Protein AF-A0A6H2A249-F1 (afdb_monomer_lite)

Radius of gyration: 13.13 Å; chains: 1; bounding box: 30×15×35 Å

Organism: NCBI:txid1070528

Structure (mmCIF, N/CA/C/O backbone):
data_AF-A0A6H2A249-F1
#
_entry.id   AF-A0A6H2A249-F1
#
loop_
_atom_site.group_PDB
_atom_site.id
_atom_site.type_symbol
_atom_site.label_atom_id
_atom_site.label_alt_id
_atom_site.label_comp_id
_atom_site.label_asym_id
_atom_site.label_entity_id
_atom_site.label_seq_id
_atom_site.pdbx_PDB_ins_code
_atom_site.Cartn_x
_atom_site.Cartn_y
_atom_site.Cartn_z
_atom_site.occupancy
_atom_site.B_iso_or_equiv
_atom_site.auth_seq_id
_atom_site.auth_comp_id
_atom_site.auth_asym_id
_atom_site.auth_atom_id
_atom_site.pdbx_PDB_model_num
ATOM 1 N N . MET A 1 1 ? -8.251 -5.113 -12.162 1.00 69.69 1 MET A N 1
ATOM 2 C CA . MET A 1 1 ? -8.992 -4.151 -11.329 1.00 69.69 1 MET A CA 1
ATOM 3 C C . MET A 1 1 ? -8.402 -4.271 -9.944 1.00 69.69 1 MET A C 1
ATOM 5 O O . MET A 1 1 ? -8.384 -5.379 -9.417 1.00 69.69 1 MET A O 1
ATOM 9 N N . ASP A 1 2 ? -7.792 -3.203 -9.444 1.00 91.81 2 ASP A N 1
ATOM 10 C CA . ASP A 1 2 ? -7.111 -3.223 -8.151 1.00 91.81 2 ASP A CA 1
ATOM 11 C C . ASP A 1 2 ? -8.119 -3.145 -7.007 1.00 91.81 2 ASP A C 1
ATOM 13 O O . ASP A 1 2 ? -9.224 -2.625 -7.169 1.00 91.81 2 ASP A O 1
ATOM 17 N N . LYS A 1 3 ? -7.741 -3.679 -5.845 1.00 96.19 3 LYS A N 1
ATOM 18 C CA . LYS A 1 3 ? -8.587 -3.710 -4.651 1.00 96.19 3 LYS A CA 1
ATOM 19 C C . LYS A 1 3 ? -7.977 -2.875 -3.545 1.00 96.19 3 LYS A C 1
ATOM 21 O O . LYS A 1 3 ? -6.768 -2.904 -3.340 1.00 96.19 3 LYS A O 1
ATOM 26 N N . CYS A 1 4 ? -8.824 -2.177 -2.799 1.00 95.88 4 CYS A N 1
ATOM 27 C CA . CYS A 1 4 ? -8.415 -1.446 -1.612 1.00 95.88 4 CYS A CA 1
ATOM 28 C C . CYS A 1 4 ? -7.780 -2.406 -0.601 1.00 95.88 4 CYS A C 1
ATOM 30 O O . CYS A 1 4 ? -8.433 -3.349 -0.157 1.00 95.88 4 CYS A O 1
ATOM 32 N N . VAL A 1 5 ? -6.550 -2.129 -0.170 1.00 95.25 5 VAL A N 1
ATOM 33 C CA . VAL A 1 5 ? -5.823 -2.994 0.782 1.00 95.25 5 VAL A CA 1
ATOM 34 C C . VAL A 1 5 ? -6.417 -3.007 2.198 1.00 95.25 5 VAL A C 1
ATOM 36 O O . VAL A 1 5 ? -5.978 -3.784 3.038 1.00 95.25 5 VAL A O 1
ATOM 39 N N . ILE A 1 6 ? -7.399 -2.141 2.477 1.00 96.25 6 ILE A N 1
ATOM 40 C CA . ILE A 1 6 ? -8.049 -2.015 3.792 1.00 96.25 6 ILE A CA 1
ATOM 41 C C . ILE A 1 6 ? -9.438 -2.653 3.826 1.00 96.25 6 ILE A C 1
ATOM 43 O O . ILE A 1 6 ? -9.821 -3.221 4.843 1.00 96.25 6 ILE A O 1
ATOM 47 N N . CYS A 1 7 ? -10.224 -2.516 2.756 1.00 96.38 7 CYS A N 1
ATOM 48 C CA . CYS A 1 7 ? -11.634 -2.925 2.749 1.00 96.38 7 CYS A CA 1
ATOM 49 C C . CYS A 1 7 ? -12.043 -3.754 1.526 1.00 96.38 7 CYS A C 1
ATOM 51 O O . CYS A 1 7 ? -13.228 -4.020 1.351 1.00 96.38 7 CYS A O 1
ATOM 53 N N . GLU A 1 8 ? -11.083 -4.113 0.669 1.00 96.81 8 GLU A N 1
ATOM 54 C CA . GLU A 1 8 ? -11.230 -5.011 -0.485 1.00 96.81 8 GLU A CA 1
ATOM 55 C C . GLU A 1 8 ? -12.205 -4.563 -1.587 1.00 96.81 8 GLU A C 1
ATOM 57 O O . GLU A 1 8 ? -12.388 -5.278 -2.573 1.00 96.81 8 GLU A O 1
ATOM 62 N N . LYS A 1 9 ? -12.786 -3.362 -1.470 1.00 97.12 9 LYS A N 1
ATOM 63 C CA . LYS A 1 9 ? -13.571 -2.728 -2.536 1.00 97.12 9 LYS A CA 1
ATOM 64 C C . LYS A 1 9 ? -12.701 -2.445 -3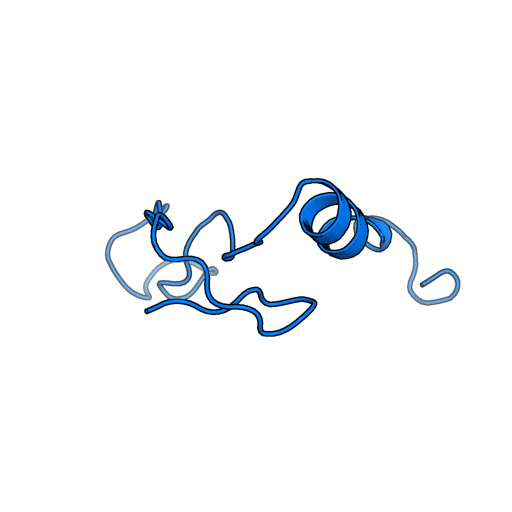.754 1.00 97.12 9 LYS A C 1
ATOM 66 O O . LYS A 1 9 ? -11.525 -2.102 -3.612 1.00 97.12 9 LYS A O 1
ATOM 71 N N . ASP A 1 10 ? -13.302 -2.522 -4.932 1.00 97.19 10 ASP A N 1
ATOM 72 C CA . ASP A 1 10 ? -12.609 -2.222 -6.177 1.00 97.19 10 ASP A CA 1
ATOM 73 C C . ASP A 1 10 ? -12.211 -0.740 -6.269 1.00 97.19 10 ASP A C 1
ATOM 75 O O . ASP A 1 10 ? -12.966 0.153 -5.874 1.00 97.19 10 ASP A O 1
ATOM 79 N N . VAL A 1 11 ? -11.021 -0.486 -6.815 1.00 95.62 11 VAL A N 1
ATOM 80 C CA . VAL A 1 11 ? -10.464 0.849 -7.067 1.00 95.62 11 VAL A CA 1
ATOM 81 C C . VAL A 1 11 ? -10.181 0.968 -8.571 1.00 95.62 11 VAL A C 1
ATOM 83 O O . VAL A 1 11 ? -9.072 0.672 -9.016 1.00 95.62 11 VAL A O 1
ATOM 86 N N . PRO A 1 12 ? -11.187 1.337 -9.387 1.00 91.44 12 PRO A N 1
ATOM 87 C CA . PRO A 1 12 ? -11.083 1.277 -10.847 1.00 91.44 12 PRO A CA 1
ATOM 88 C C . PRO A 1 12 ? -10.087 2.288 -11.436 1.00 91.44 12 PRO A C 1
ATOM 90 O O . PRO A 1 12 ? -9.494 2.014 -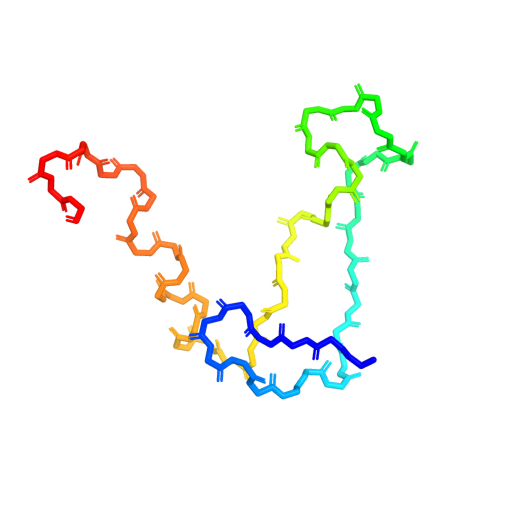12.475 1.00 91.44 12 PRO A O 1
ATOM 93 N N . ASP A 1 13 ? -9.864 3.416 -10.760 1.00 91.31 13 ASP A N 1
ATOM 94 C CA . ASP A 1 13 ? -9.024 4.520 -11.247 1.00 91.31 13 ASP A CA 1
ATOM 95 C C . ASP A 1 13 ? -7.600 4.517 -10.664 1.00 91.31 13 ASP A C 1
ATOM 97 O O . ASP A 1 13 ? -6.875 5.513 -10.754 1.00 91.31 13 ASP A O 1
ATOM 101 N N . TYR A 1 14 ? -7.182 3.413 -10.040 1.00 94.50 14 TYR A N 1
ATOM 102 C CA . TYR A 1 14 ? -5.854 3.317 -9.444 1.00 94.50 14 TYR A CA 1
ATOM 103 C C . TYR A 1 14 ? -4.756 3.307 -10.518 1.00 94.50 14 TYR A C 1
ATOM 105 O O . TYR A 1 14 ? -4.753 2.487 -11.436 1.00 94.50 14 TYR A O 1
ATOM 113 N N . LYS A 1 15 ? -3.794 4.228 -10.388 1.00 93.44 15 LYS A N 1
ATOM 114 C CA . LYS A 1 15 ? -2.611 4.326 -11.251 1.00 93.44 15 LYS A CA 1
ATOM 115 C C . LYS A 1 15 ? -1.353 4.197 -10.390 1.00 93.44 15 LYS A C 1
ATOM 117 O O . LYS A 1 15 ? -0.969 5.181 -9.755 1.00 93.44 15 LYS A O 1
ATOM 122 N N . PRO A 1 16 ? -0.720 3.012 -10.335 1.00 91.69 16 PRO A N 1
ATOM 123 C CA . PRO A 1 16 ? 0.444 2.802 -9.488 1.00 91.69 16 PRO A CA 1
ATOM 124 C C . PRO A 1 16 ? 1.630 3.642 -9.965 1.00 91.69 16 PRO A C 1
ATOM 126 O O . PRO A 1 16 ? 1.952 3.687 -11.153 1.00 91.69 16 PRO A O 1
ATOM 129 N N . ILE A 1 17 ? 2.308 4.278 -9.013 1.00 92.62 17 ILE A N 1
ATOM 130 C CA . ILE A 1 17 ? 3.571 4.982 -9.235 1.00 92.62 17 ILE A CA 1
ATOM 131 C C . ILE A 1 17 ? 4.674 4.147 -8.598 1.00 92.62 17 ILE A C 1
ATOM 133 O O . ILE A 1 17 ? 4.569 3.7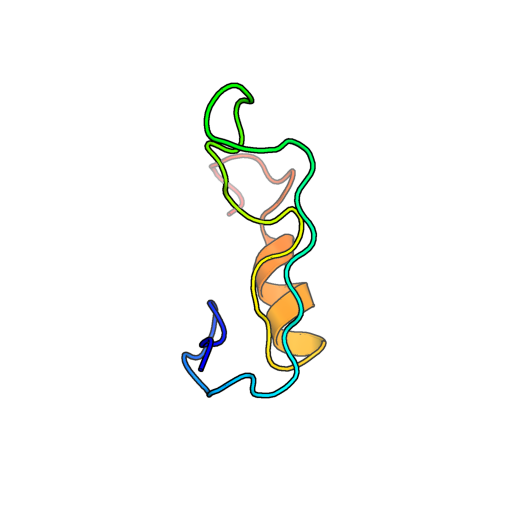68 -7.431 1.00 92.62 17 ILE A O 1
ATOM 137 N N . TYR A 1 18 ? 5.735 3.874 -9.351 1.00 91.44 18 TYR A N 1
ATOM 138 C CA . TYR A 1 18 ? 6.865 3.066 -8.897 1.00 91.44 18 TYR A CA 1
ATOM 139 C C . TYR A 1 18 ? 8.106 3.932 -8.714 1.00 91.44 18 TYR A C 1
ATOM 141 O O . TYR A 1 18 ? 8.354 4.854 -9.488 1.00 91.44 18 TYR A O 1
ATOM 149 N N . CYS A 1 19 ? 8.896 3.619 -7.688 1.00 88.75 19 CYS A N 1
ATOM 150 C CA . CYS A 1 19 ? 10.158 4.311 -7.423 1.00 88.75 19 CYS A CA 1
ATOM 151 C C . CYS A 1 19 ? 11.284 3.827 -8.351 1.00 88.75 19 CYS A C 1
ATOM 153 O O . CYS A 1 19 ? 12.128 4.617 -8.764 1.00 88.75 19 CYS A O 1
ATOM 155 N N . CYS A 1 20 ? 11.285 2.538 -8.693 1.00 86.25 20 CYS A N 1
ATOM 156 C CA . CYS A 1 20 ? 12.270 1.912 -9.565 1.00 86.25 20 CYS A CA 1
ATOM 157 C C . CYS A 1 20 ? 11.574 0.962 -10.552 1.00 86.25 20 CYS A C 1
ATOM 159 O O . CYS A 1 20 ? 10.476 0.469 -10.287 1.00 86.25 20 CYS A O 1
ATOM 161 N N . SER A 1 21 ? 12.205 0.694 -11.694 1.00 86.00 21 SER A N 1
ATOM 162 C CA . SER A 1 21 ? 11.748 -0.336 -12.626 1.00 86.00 21 SER A CA 1
ATOM 163 C C . SER A 1 21 ? 12.281 -1.702 -12.184 1.00 86.00 21 SER A C 1
ATOM 165 O O . SER A 1 21 ? 13.429 -2.040 -12.466 1.00 86.00 21 SER A O 1
ATOM 167 N N . GLY A 1 22 ? 11.455 -2.491 -11.496 1.00 83.19 22 GLY A N 1
ATOM 168 C CA . GLY A 1 22 ? 11.767 -3.879 -11.144 1.00 83.19 22 GLY A CA 1
ATOM 169 C C . GLY A 1 22 ? 12.011 -4.108 -9.653 1.00 83.19 22 GLY A C 1
ATOM 170 O O . GLY A 1 22 ? 11.604 -3.320 -8.805 1.00 83.19 22 GLY A O 1
ATOM 171 N N . GLU A 1 23 ? 12.664 -5.221 -9.325 1.00 89.56 23 GLU A N 1
ATOM 172 C CA . GLU A 1 23 ? 12.800 -5.700 -7.939 1.00 89.56 23 GLU A CA 1
ATOM 173 C C . GLU A 1 23 ? 14.123 -5.314 -7.264 1.00 89.56 23 GLU A C 1
ATOM 175 O O . GLU A 1 23 ? 14.431 -5.772 -6.168 1.00 89.56 23 GLU A O 1
ATOM 180 N N . GLN A 1 24 ? 14.923 -4.476 -7.920 1.00 87.88 24 GLN A N 1
ATOM 181 C CA . GLN A 1 24 ? 16.273 -4.129 -7.470 1.00 87.88 24 GLN A CA 1
ATOM 182 C C . GLN A 1 24 ? 16.270 -3.229 -6.225 1.00 87.88 24 GLN A C 1
ATOM 184 O O . GLN A 1 24 ? 17.245 -3.214 -5.479 1.00 87.88 24 GLN A O 1
ATOM 189 N N . CYS A 1 25 ? 15.191 -2.472 -6.000 1.00 85.56 25 CYS A N 1
ATOM 190 C CA . CYS A 1 25 ? 15.024 -1.632 -4.818 1.00 85.56 25 CYS A CA 1
ATOM 191 C C . CYS A 1 25 ? 14.224 -2.351 -3.719 1.00 85.56 25 CYS A C 1
ATOM 193 O O . CYS A 1 25 ? 13.449 -3.262 -3.997 1.00 85.56 25 CYS A O 1
ATOM 195 N N . SER A 1 26 ? 14.371 -1.925 -2.459 1.00 86.75 26 SER A N 1
ATOM 196 C CA . SER A 1 26 ? 13.771 -2.597 -1.289 1.00 86.75 26 SER A CA 1
ATOM 197 C C . SER A 1 26 ? 12.243 -2.691 -1.309 1.00 86.75 26 SER A C 1
ATOM 199 O O . SER A 1 26 ? 11.687 -3.515 -0.588 1.00 86.75 26 SER A O 1
ATOM 201 N N . CYS A 1 27 ? 11.550 -1.888 -2.128 1.00 86.19 27 CYS A N 1
ATOM 202 C CA . CYS A 1 27 ? 10.107 -2.043 -2.330 1.00 86.19 27 CYS A CA 1
ATOM 203 C C . CYS A 1 27 ? 9.754 -3.253 -3.208 1.00 86.19 27 CYS A C 1
ATOM 205 O O . CYS A 1 27 ? 8.586 -3.607 -3.300 1.00 86.19 27 CYS A O 1
ATOM 207 N N . ARG A 1 28 ? 10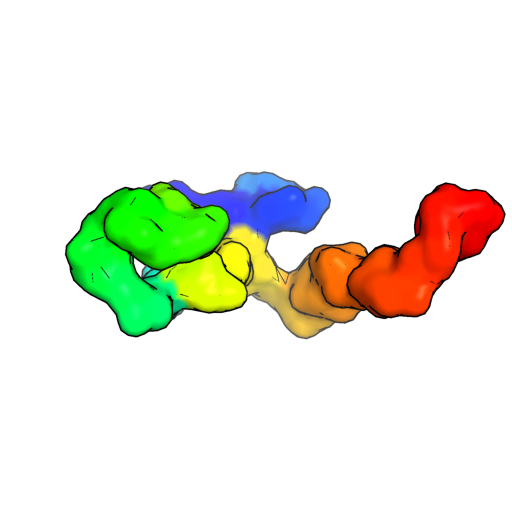.746 -3.902 -3.834 1.00 90.69 28 ARG A N 1
ATOM 208 C CA . ARG A 1 28 ? 10.610 -5.133 -4.623 1.00 90.69 28 ARG A CA 1
ATOM 209 C C . ARG A 1 28 ? 9.553 -5.024 -5.723 1.00 90.69 28 ARG A C 1
ATOM 211 O O . ARG A 1 28 ? 8.711 -5.901 -5.876 1.00 90.69 28 ARG A O 1
ATOM 218 N N . GLY A 1 29 ? 9.569 -3.913 -6.456 1.00 90.19 29 GLY A N 1
ATOM 219 C CA . GLY A 1 29 ? 8.606 -3.659 -7.526 1.00 90.19 29 GLY A CA 1
ATOM 220 C C . GLY A 1 29 ? 7.189 -3.348 -7.039 1.00 90.19 29 GLY A C 1
ATOM 221 O O . GLY A 1 29 ? 6.278 -3.289 -7.859 1.00 90.19 29 GLY A O 1
ATOM 222 N N . LEU A 1 30 ? 6.978 -3.128 -5.737 1.00 91.06 30 LEU A N 1
ATOM 223 C CA . LEU A 1 30 ? 5.702 -2.639 -5.221 1.00 91.06 30 LEU A CA 1
ATOM 224 C C . LEU A 1 30 ? 5.542 -1.134 -5.492 1.00 91.06 30 LEU A C 1
ATOM 226 O O . LEU A 1 30 ? 6.535 -0.392 -5.478 1.00 91.06 30 LEU A O 1
ATOM 230 N N . PRO A 1 31 ? 4.302 -0.671 -5.728 1.00 92.00 31 PRO A N 1
ATOM 231 C CA . PRO A 1 31 ? 4.016 0.744 -5.906 1.00 92.00 31 PRO A CA 1
ATOM 232 C C . PRO A 1 31 ? 4.305 1.535 -4.627 1.00 92.00 31 PRO A C 1
ATOM 234 O O . PRO A 1 31 ? 4.168 1.026 -3.515 1.00 92.00 31 PRO A O 1
ATOM 237 N N . ILE A 1 32 ? 4.675 2.806 -4.796 1.00 90.38 32 ILE A N 1
ATOM 238 C CA . ILE A 1 32 ? 4.970 3.739 -3.699 1.00 90.38 32 ILE A CA 1
ATOM 239 C C . ILE A 1 32 ? 3.738 3.925 -2.809 1.00 90.38 32 ILE A C 1
ATOM 241 O O . ILE A 1 32 ? 3.848 3.946 -1.587 1.00 90.38 32 ILE A O 1
ATOM 245 N N . GLN A 1 33 ? 2.566 4.057 -3.429 1.00 90.69 33 GLN A N 1
ATOM 246 C CA . GLN A 1 33 ? 1.291 4.170 -2.735 1.00 90.69 33 GLN A CA 1
ATOM 247 C C . GLN A 1 33 ? 0.437 2.948 -3.050 1.00 90.69 33 GLN A C 1
ATOM 249 O O . GLN A 1 33 ? 0.158 2.723 -4.228 1.00 90.69 33 GLN A O 1
ATOM 254 N N . PRO A 1 34 ? 0.007 2.160 -2.055 1.00 92.25 34 PRO A N 1
ATOM 255 C CA . PRO A 1 34 ? -0.911 1.053 -2.285 1.00 92.25 34 PRO A CA 1
ATOM 256 C C . PRO A 1 34 ? -2.318 1.563 -2.650 1.00 92.25 34 PRO A C 1
ATOM 258 O O . PRO A 1 34 ? -2.670 2.698 -2.322 1.00 92.25 34 PRO A O 1
ATOM 261 N N . PRO A 1 35 ? -3.147 0.736 -3.304 1.00 95.69 35 PRO A N 1
ATOM 262 C CA . PRO A 1 35 ? -4.506 1.118 -3.671 1.00 95.69 35 PRO A CA 1
ATOM 263 C C . PRO A 1 35 ? -5.401 1.292 -2.435 1.00 95.69 35 PRO A C 1
ATOM 265 O O . PRO A 1 35 ? -5.584 0.365 -1.640 1.00 95.69 35 PRO A O 1
ATOM 268 N N . THR A 1 36 ? -6.014 2.470 -2.299 1.00 95.88 36 THR A N 1
ATOM 269 C CA . THR A 1 36 ? -7.039 2.7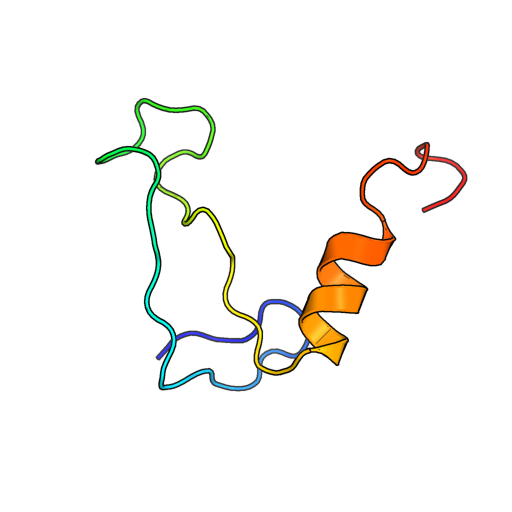86 -1.293 1.00 95.88 36 THR A CA 1
ATOM 270 C C . THR A 1 36 ? -8.264 3.404 -1.971 1.00 95.88 36 THR A C 1
ATOM 272 O O . THR A 1 36 ? -8.147 4.172 -2.921 1.00 95.88 36 THR A O 1
ATOM 275 N N . CYS A 1 37 ? -9.470 3.049 -1.514 1.00 95.25 37 CYS A N 1
ATOM 276 C CA . CYS A 1 37 ? -10.718 3.519 -2.137 1.00 95.25 37 CYS A CA 1
ATOM 277 C C . CYS A 1 37 ? -11.253 4.840 -1.558 1.00 95.25 37 CYS A C 1
ATOM 279 O O . CYS A 1 37 ? -12.232 5.380 -2.066 1.00 95.25 37 CYS A O 1
ATOM 281 N N . SER A 1 38 ? -10.706 5.312 -0.437 1.00 94.75 38 SER A N 1
ATOM 282 C CA . SER A 1 38 ? -11.160 6.525 0.245 1.00 94.75 38 SER A CA 1
ATOM 283 C C . SER A 1 38 ? -10.070 7.093 1.148 1.00 94.75 38 SER A C 1
ATOM 285 O O . SER A 1 38 ? -9.195 6.358 1.615 1.00 94.75 38 SER A O 1
ATOM 287 N N . TYR A 1 39 ? -10.190 8.384 1.465 1.00 94.25 39 TYR A N 1
ATOM 288 C CA . TYR A 1 39 ? -9.333 9.067 2.438 1.00 94.25 39 TYR A CA 1
ATOM 289 C C . TYR A 1 39 ? -9.335 8.375 3.812 1.00 94.25 39 TYR A C 1
ATOM 291 O O . TYR A 1 39 ? -8.310 8.267 4.474 1.00 94.25 39 TYR A O 1
ATOM 299 N N . GLU A 1 40 ? -10.474 7.817 4.228 1.00 96.19 40 GLU A N 1
ATOM 300 C CA . GLU A 1 40 ? -10.560 7.057 5.478 1.00 96.19 40 GLU A CA 1
ATOM 301 C C . GLU A 1 40 ? -9.693 5.786 5.449 1.00 96.19 40 GLU A C 1
ATOM 303 O O . GLU A 1 40 ? -9.017 5.471 6.429 1.00 96.19 40 GLU A O 1
ATOM 308 N N . CYS A 1 41 ? -9.676 5.056 4.328 1.00 94.81 41 CYS A N 1
ATOM 309 C CA . CYS A 1 41 ? -8.812 3.883 4.180 1.00 94.81 41 CYS A CA 1
ATOM 310 C C . CYS A 1 41 ? -7.331 4.282 4.154 1.00 94.81 41 CYS A C 1
ATOM 312 O O . CYS A 1 41 ? -6.506 3.579 4.729 1.00 94.81 41 CYS A O 1
ATOM 314 N N . GLU A 1 42 ? -6.993 5.420 3.547 1.00 93.75 42 GLU A N 1
ATOM 315 C CA . GLU A 1 42 ? -5.637 5.976 3.588 1.00 93.75 42 GLU A CA 1
ATOM 316 C C . GLU A 1 42 ? -5.201 6.311 5.022 1.00 93.75 42 GLU A C 1
ATOM 318 O O . GLU A 1 42 ? -4.131 5.884 5.452 1.00 93.75 42 GLU A O 1
ATOM 323 N N . LEU A 1 43 ? -6.059 6.967 5.811 1.00 94.00 43 LEU A N 1
ATOM 324 C CA . LEU A 1 43 ? -5.787 7.236 7.226 1.00 94.00 43 LEU A CA 1
ATOM 325 C C . LEU A 1 43 ? -5.577 5.947 8.028 1.00 94.00 43 LEU A C 1
ATOM 327 O O . LEU A 1 43 ? -4.626 5.857 8.802 1.00 94.00 43 LEU A O 1
ATOM 331 N N . ARG A 1 44 ? -6.425 4.929 7.830 1.00 93.38 44 ARG A N 1
ATOM 332 C CA . ARG A 1 44 ? -6.286 3.624 8.504 1.00 93.38 44 ARG A CA 1
ATOM 333 C C . ARG A 1 44 ? -4.984 2.917 8.133 1.00 93.38 44 ARG A C 1
ATOM 335 O O . ARG A 1 44 ? -4.356 2.321 9.003 1.00 93.38 44 ARG A O 1
ATOM 342 N N . LEU A 1 45 ? -4.573 3.004 6.868 1.00 91.12 45 LEU A N 1
ATOM 343 C CA . LEU A 1 45 ? -3.315 2.440 6.384 1.00 91.12 45 LEU A CA 1
ATOM 344 C C . LEU A 1 45 ? -2.104 3.050 7.107 1.00 91.12 45 LEU A C 1
ATOM 346 O O . LEU A 1 45 ? -1.181 2.321 7.468 1.00 91.12 45 LEU A O 1
ATOM 350 N N . VAL A 1 46 ? -2.111 4.367 7.345 1.00 91.12 46 VAL A N 1
ATOM 351 C CA . VAL A 1 46 ? -0.973 5.077 7.956 1.00 91.12 46 VAL A CA 1
ATOM 352 C C . VAL A 1 46 ? -1.058 5.220 9.479 1.00 91.12 46 VAL A C 1
ATOM 354 O O . VAL A 1 46 ? -0.053 5.533 10.111 1.00 91.12 46 VAL A O 1
ATOM 357 N N . ALA A 1 47 ? -2.210 4.943 10.100 1.00 90.62 47 ALA A N 1
ATOM 358 C CA . ALA A 1 47 ? -2.468 5.171 11.531 1.00 90.62 47 ALA A CA 1
ATOM 359 C C . ALA A 1 47 ? -1.514 4.444 12.503 1.00 90.62 47 ALA A C 1
ATOM 361 O O . ALA A 1 47 ? -1.421 4.823 13.675 1.00 90.62 47 ALA A O 1
ATOM 362 N N . GLY A 1 48 ? -0.837 3.389 12.041 1.00 81.69 48 GLY A N 1
ATOM 363 C CA . GLY A 1 48 ? 0.150 2.626 12.812 1.00 81.69 48 GLY A CA 1
ATOM 364 C C . GLY A 1 48 ? 1.611 2.927 12.461 1.00 81.69 48 GLY A C 1
ATOM 365 O O . GLY A 1 48 ? 2.504 2.334 13.062 1.00 81.69 48 GLY A O 1
ATOM 366 N N . ILE A 1 49 ? 1.882 3.797 11.483 1.00 87.44 49 ILE A N 1
ATOM 367 C CA . ILE A 1 49 ? 3.250 4.129 11.067 1.00 87.44 49 ILE A CA 1
ATOM 368 C C . ILE A 1 49 ? 3.904 5.007 12.138 1.00 87.44 49 ILE A C 1
ATOM 370 O O . ILE A 1 49 ? 3.322 5.986 12.595 1.00 87.44 49 ILE A O 1
ATOM 374 N N . GLY A 1 50 ? 5.126 4.651 12.539 1.00 84.94 50 GLY A N 1
ATOM 375 C CA . GLY A 1 50 ? 5.900 5.400 13.535 1.00 84.94 50 GLY A CA 1
ATOM 376 C C . GLY A 1 50 ? 5.502 5.139 14.990 1.00 84.94 50 GLY A C 1
ATOM 377 O O . GLY A 1 50 ? 6.170 5.649 15.886 1.00 84.94 50 GLY A O 1
ATOM 378 N N . LYS A 1 51 ? 4.468 4.324 15.240 1.00 86.94 51 LYS A N 1
ATOM 379 C CA . LYS A 1 51 ? 4.137 3.867 16.592 1.00 86.94 51 LYS A CA 1
ATOM 380 C C . LYS A 1 51 ? 5.044 2.703 17.003 1.00 86.94 51 LYS A C 1
ATOM 382 O O . LYS A 1 51 ?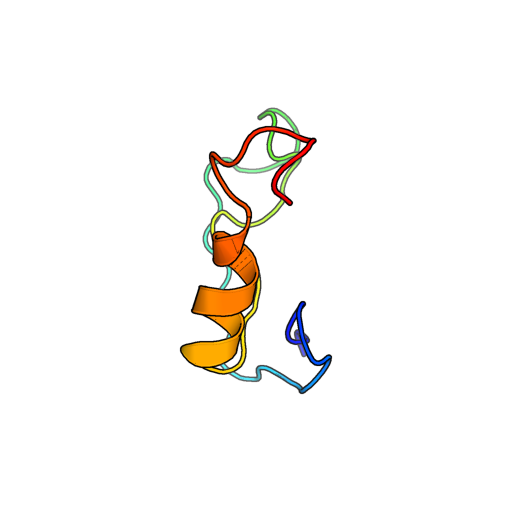 5.305 1.822 16.175 1.00 86.94 51 LYS A O 1
ATOM 387 N N . PRO A 1 52 ? 5.532 2.674 18.253 1.00 87.12 52 PRO A N 1
ATOM 388 C CA . PRO A 1 52 ? 6.261 1.525 18.764 1.00 87.12 52 PRO A CA 1
ATOM 389 C C . PRO A 1 52 ? 5.342 0.293 18.815 1.00 87.12 52 PRO A C 1
ATOM 391 O O . PRO A 1 52 ? 4.118 0.406 18.862 1.00 87.12 52 PRO A O 1
ATOM 394 N N . TYR A 1 53 ? 5.934 -0.904 18.772 1.00 81.06 53 TYR A N 1
ATOM 395 C CA . TYR A 1 53 ? 5.193 -2.169 18.634 1.00 81.06 53 TYR A CA 1
ATOM 396 C C . TYR A 1 53 ? 4.105 -2.366 19.705 1.00 81.06 53 TYR A C 1
ATOM 398 O O . TYR A 1 53 ? 3.060 -2.940 19.423 1.00 81.06 53 TYR A O 1
ATOM 406 N N . ASN A 1 54 ? 4.336 -1.865 20.919 1.00 89.56 54 ASN A N 1
ATOM 407 C CA . ASN A 1 54 ? 3.411 -1.939 22.052 1.00 89.56 54 ASN A CA 1
ATOM 408 C C . ASN A 1 54 ? 2.233 -0.946 21.986 1.00 89.56 54 ASN A C 1
ATOM 410 O O . ASN A 1 54 ? 1.368 -0.998 22.854 1.00 89.56 54 ASN A O 1
ATOM 414 N N . GLU A 1 55 ? 2.201 -0.046 21.003 1.00 78.00 55 GLU A N 1
ATOM 415 C CA . GLU A 1 55 ? 1.172 0.994 20.835 1.00 78.00 55 GLU A CA 1
ATOM 416 C C . GLU A 1 55 ? 0.401 0.866 19.510 1.00 78.00 55 GLU A C 1
ATOM 418 O O . GLU A 1 55 ? -0.352 1.772 19.130 1.00 78.00 55 GLU A O 1
ATOM 423 N N . ARG A 1 56 ? 0.617 -0.232 18.779 1.00 65.38 56 ARG A N 1
ATOM 424 C CA . ARG A 1 56 ? -0.062 -0.515 17.514 1.00 65.38 56 ARG A CA 1
ATOM 425 C C . ARG A 1 56 ? -1.398 -1.221 17.712 1.00 65.38 56 ARG A C 1
ATOM 427 O O . ARG A 1 56 ? -1.473 -2.122 18.572 1.00 65.38 56 ARG A O 1
#

Secondary structure (DSSP, 8-state):
-EE-TTT--EETT-----SSSSSSSTTTT--SS---SSHHHHHHHHTTTT--GGG-

Sequence (56 aa):
MDKCVICEKDVPDYKPIYCCSGEQCSCRGLPIQPPTCSYECELRLVAGIGKPYNER

Foldseek 3Di:
DFAAPQPRDDDPPDDFACPDDAQPDPCRRHGPDHDHNDPVSVCVVCVCPPPDPVGD

pLDDT: mean 90.27, std 6.19, range [65.38, 97.19]